Protein AF-A0A141RFX9-F1 (afdb_monomer_lite)

pLDDT: mean 92.12, std 6.43, range [65.44, 98.56]

Foldseek 3Di:
DPDDPVVVVVVVVVVVVVVVVVVVVVVVVVVVVVVCVVPDDDPVVPDPVVVVVVDDDDDDQVLFDWDADPNDIFTDNDPVVVVVLVPDDPVVSNVCCCCPGVVDDPVRVVVD

Secondary structure (DSSP, 8-state):
-PPPHHHHHHHHHHHHHHHHHHHHHHHHHHHHHHHHHTT---GGGS-HHHHHHH---PPPGGGSEEEEETTEEEEE--HHHHHHHHHS-HHHHHHHHHHHHS---HHHHHT-

Radius of gyration: 35.77 Å; chains: 1; bounding box: 88×28×82 Å

Sequence (112 aa):
MKPSSFQTTIENQFDYICKRAMEDERKNYMLYLSRIAKREVSFSDVGDYLVSQFATTDNYSTDFQIFTLNGLSVGVENDLLSEALRELPDKKREILLLFYFMDMSDSEIADL

Structure (mmCIF, N/CA/C/O backbone):
data_AF-A0A141RFX9-F1
#
_entry.id   AF-A0A141RFX9-F1
#
loop_
_atom_site.group_PDB
_atom_site.id
_atom_site.type_symbol
_atom_site.label_atom_id
_atom_site.label_alt_id
_atom_site.label_comp_id
_atom_site.label_asym_id
_atom_site.label_entity_id
_atom_site.label_seq_id
_atom_site.pdbx_PDB_ins_code
_atom_site.Cartn_x
_atom_site.Cartn_y
_atom_site.Cartn_z
_atom_site.occupancy
_atom_site.B_iso_or_equiv
_atom_site.auth_seq_id
_atom_site.auth_comp_id
_atom_site.auth_asym_id
_atom_site.auth_atom_id
_atom_site.pdbx_PDB_model_num
ATOM 1 N N . MET A 1 1 ? 52.309 -11.530 -42.407 1.00 65.44 1 MET A N 1
ATOM 2 C CA . MET A 1 1 ? 52.030 -10.650 -43.566 1.00 65.44 1 MET A CA 1
ATOM 3 C C . MET A 1 1 ? 51.448 -9.354 -43.031 1.00 65.44 1 MET A C 1
ATOM 5 O O . MET A 1 1 ? 50.604 -9.438 -42.150 1.00 65.44 1 MET A O 1
ATOM 9 N N . LYS A 1 2 ? 51.907 -8.183 -43.489 1.00 67.19 2 LYS A N 1
ATOM 10 C CA . LYS A 1 2 ? 51.202 -6.932 -43.169 1.00 67.19 2 LYS A CA 1
ATOM 11 C C . LYS A 1 2 ? 49.879 -6.923 -43.949 1.00 67.19 2 LYS A C 1
ATOM 13 O O . LYS A 1 2 ? 49.922 -7.284 -45.128 1.00 67.19 2 LYS A O 1
ATOM 18 N N . PRO A 1 3 ? 48.744 -6.568 -43.326 1.00 69.50 3 PRO A N 1
ATOM 19 C CA . PRO A 1 3 ? 47.489 -6.419 -44.052 1.00 69.50 3 PRO A CA 1
ATOM 20 C C . PRO A 1 3 ? 47.662 -5.376 -45.161 1.00 69.50 3 PRO A C 1
ATOM 22 O O . PRO A 1 3 ? 48.443 -4.429 -45.023 1.00 69.50 3 PRO A O 1
ATOM 25 N N . SER A 1 4 ? 46.977 -5.577 -46.289 1.00 82.31 4 SER A N 1
ATOM 26 C CA . SER A 1 4 ? 46.948 -4.557 -47.339 1.00 82.31 4 SER A CA 1
ATOM 27 C C . SER A 1 4 ? 46.235 -3.309 -46.810 1.00 82.31 4 SER A C 1
ATOM 29 O O . SER A 1 4 ? 45.409 -3.402 -45.899 1.00 82.31 4 SER A O 1
ATOM 31 N N . SER A 1 5 ? 46.517 -2.138 -47.388 1.00 85.88 5 SER A N 1
ATOM 32 C CA . SER A 1 5 ? 45.861 -0.885 -46.982 1.00 85.88 5 SER A CA 1
ATOM 33 C C . SER A 1 5 ? 44.332 -0.993 -46.994 1.00 85.88 5 SER A C 1
ATOM 35 O O . SER A 1 5 ? 43.677 -0.459 -46.106 1.00 85.88 5 SER A O 1
ATOM 37 N N . PHE A 1 6 ? 43.777 -1.749 -47.946 1.00 90.06 6 PHE A N 1
ATOM 38 C CA . PHE A 1 6 ? 42.346 -2.023 -48.053 1.00 90.06 6 PHE A CA 1
ATOM 39 C C . PHE A 1 6 ? 41.807 -2.824 -46.861 1.00 90.06 6 PHE A C 1
ATOM 41 O O . PHE A 1 6 ? 40.778 -2.466 -46.291 1.00 90.06 6 PHE A O 1
ATOM 48 N N . GLN A 1 7 ? 42.520 -3.874 -46.448 1.00 91.94 7 GLN A N 1
ATOM 49 C CA . GLN A 1 7 ? 42.116 -4.694 -45.308 1.00 91.94 7 GLN A CA 1
ATOM 50 C C . GLN A 1 7 ? 42.137 -3.885 -44.004 1.00 91.94 7 GLN A C 1
ATOM 52 O O . GLN A 1 7 ? 41.169 -3.924 -43.249 1.00 91.94 7 GLN A O 1
ATOM 57 N N . THR A 1 8 ? 43.173 -3.068 -43.790 1.00 92.50 8 THR A N 1
ATOM 58 C CA . THR A 1 8 ? 43.235 -2.163 -42.631 1.00 92.50 8 THR A CA 1
ATOM 59 C C . THR A 1 8 ? 42.082 -1.154 -42.625 1.00 92.50 8 THR A C 1
ATOM 61 O O . THR A 1 8 ? 41.544 -0.836 -41.568 1.00 92.50 8 THR A O 1
ATOM 64 N N . THR A 1 9 ? 41.656 -0.649 -43.790 1.00 94.75 9 THR A N 1
ATOM 65 C CA . THR A 1 9 ? 40.491 0.247 -43.868 1.00 94.75 9 THR A CA 1
ATOM 66 C C . THR A 1 9 ? 39.200 -0.444 -43.429 1.00 94.75 9 THR A C 1
ATOM 68 O O . THR A 1 9 ? 38.441 0.155 -42.669 1.00 94.75 9 THR A O 1
ATOM 71 N N . ILE A 1 10 ? 38.959 -1.689 -43.857 1.00 94.88 10 ILE A N 1
ATOM 72 C CA . ILE A 1 10 ? 37.769 -2.452 -43.443 1.00 94.88 10 ILE A CA 1
ATOM 73 C C . ILE A 1 10 ? 37.781 -2.709 -41.933 1.00 94.88 10 ILE A C 1
ATOM 75 O O . ILE A 1 10 ? 36.773 -2.476 -41.267 1.00 94.88 10 ILE A O 1
ATOM 79 N N . GLU A 1 11 ? 38.920 -3.131 -41.381 1.00 95.31 11 GLU A N 1
ATOM 80 C CA . GLU A 1 11 ? 39.074 -3.374 -39.941 1.00 95.31 11 GLU A CA 1
ATOM 81 C C . GLU A 1 11 ? 38.771 -2.107 -39.122 1.00 95.31 11 GLU A C 1
ATOM 83 O O . GLU A 1 11 ? 37.998 -2.157 -38.166 1.00 95.31 11 GLU A O 1
ATOM 88 N N . ASN A 1 12 ? 39.283 -0.949 -39.551 1.00 96.00 12 ASN A N 1
ATOM 89 C CA . ASN A 1 12 ? 39.029 0.331 -38.883 1.00 96.00 12 ASN A CA 1
ATOM 90 C C . ASN A 1 12 ? 37.560 0.780 -38.977 1.00 96.00 12 ASN A C 1
ATOM 92 O O . ASN A 1 12 ? 37.031 1.363 -38.031 1.00 96.00 12 ASN A O 1
ATOM 96 N N . GLN A 1 13 ? 36.888 0.534 -40.107 1.00 97.12 13 GLN A N 1
ATOM 97 C CA . GLN A 1 13 ? 35.464 0.854 -40.261 1.00 97.12 13 GLN A CA 1
ATOM 98 C C . GLN A 1 13 ? 34.598 -0.001 -39.335 1.00 97.12 13 GLN A C 1
ATOM 100 O O . GLN A 1 13 ? 33.683 0.519 -38.695 1.00 97.12 13 GLN A O 1
ATOM 105 N N . PHE A 1 14 ? 34.904 -1.295 -39.237 1.00 97.25 14 PHE A N 1
ATOM 106 C CA . PHE A 1 14 ? 34.211 -2.195 -38.326 1.00 97.25 14 PHE A CA 1
ATOM 107 C C . PHE A 1 14 ? 34.427 -1.789 -36.862 1.00 97.25 14 PHE A C 1
ATOM 109 O O . PHE A 1 14 ? 33.456 -1.627 -36.125 1.00 97.25 14 PHE A O 1
ATOM 116 N N . ASP A 1 15 ? 35.676 -1.526 -36.465 1.00 97.88 15 ASP A N 1
ATOM 117 C CA . ASP A 1 15 ? 36.018 -1.043 -35.121 1.00 97.88 15 ASP A CA 1
ATOM 118 C C . ASP A 1 15 ? 35.271 0.254 -34.763 1.00 97.88 15 ASP A C 1
ATOM 120 O O . ASP A 1 15 ? 34.694 0.370 -33.678 1.00 97.88 15 ASP A O 1
ATOM 124 N N . TYR A 1 16 ? 35.195 1.206 -35.698 1.00 97.88 16 TYR A N 1
ATOM 125 C CA . TYR A 1 16 ? 34.420 2.432 -35.516 1.00 97.88 16 TYR A CA 1
ATOM 126 C C . TYR A 1 16 ? 32.930 2.152 -35.267 1.00 97.88 16 TYR A C 1
ATOM 128 O O . TYR A 1 16 ? 32.339 2.743 -34.360 1.00 97.88 16 TYR A O 1
ATOM 136 N N . ILE A 1 17 ? 32.320 1.241 -36.035 1.00 98.25 17 ILE A N 1
ATOM 137 C CA . ILE A 1 17 ? 30.911 0.860 -35.858 1.00 98.25 17 ILE A CA 1
ATOM 138 C C . ILE A 1 17 ? 30.698 0.219 -34.484 1.00 98.25 17 ILE A C 1
ATOM 140 O O . ILE A 1 17 ? 29.760 0.601 -33.786 1.00 98.25 17 ILE A O 1
ATOM 144 N N . CYS A 1 18 ? 31.575 -0.695 -34.064 1.00 98.19 18 CYS A N 1
ATOM 145 C CA . CYS A 1 18 ? 31.488 -1.332 -32.750 1.00 98.19 18 CYS A CA 1
ATOM 146 C C . CYS A 1 18 ? 31.575 -0.307 -31.614 1.00 98.19 18 CYS A C 1
ATOM 148 O O . CYS A 1 18 ? 30.717 -0.290 -30.730 1.00 98.19 18 CYS A O 1
ATOM 150 N N . LYS A 1 19 ? 32.559 0.598 -31.664 1.00 98.19 19 LYS A N 1
ATOM 151 C CA . LYS A 1 19 ? 32.718 1.665 -30.664 1.00 98.19 19 LYS A CA 1
ATOM 152 C C . LYS A 1 19 ? 31.503 2.584 -30.616 1.00 98.19 19 LYS A C 1
ATOM 154 O O . LYS A 1 19 ? 31.037 2.934 -29.533 1.00 98.19 19 LYS A O 1
ATOM 159 N N . ARG A 1 20 ? 30.962 2.948 -31.781 1.00 98.31 20 ARG A N 1
ATOM 160 C CA . ARG A 1 20 ? 29.759 3.777 -31.870 1.00 98.31 20 ARG A CA 1
ATOM 161 C C . ARG A 1 20 ? 28.538 3.070 -31.288 1.00 98.31 20 ARG A C 1
ATOM 163 O O . ARG A 1 20 ? 27.806 3.694 -30.530 1.00 98.31 20 ARG A O 1
ATOM 170 N N . ALA A 1 21 ? 28.343 1.790 -31.597 1.00 98.50 21 ALA A N 1
ATOM 171 C CA . ALA A 1 21 ? 27.237 1.006 -31.057 1.00 98.50 21 ALA A CA 1
ATOM 172 C C . ALA A 1 21 ? 27.291 0.933 -29.522 1.00 98.50 21 ALA A C 1
ATOM 174 O O . ALA A 1 21 ? 26.278 1.163 -28.868 1.00 98.50 21 ALA A O 1
ATOM 175 N N . MET A 1 22 ? 28.475 0.700 -28.943 1.00 98.25 22 MET A N 1
ATOM 176 C CA . MET A 1 22 ? 28.655 0.705 -27.485 1.00 98.25 22 MET A CA 1
ATOM 177 C C . MET A 1 22 ? 28.326 2.067 -26.862 1.00 98.25 22 MET A C 1
ATOM 179 O O . MET A 1 22 ? 27.672 2.136 -25.823 1.00 98.25 22 MET A O 1
ATOM 183 N N . GLU A 1 23 ? 28.764 3.156 -27.492 1.00 98.50 23 GLU A N 1
ATOM 184 C CA . GLU A 1 23 ? 28.518 4.508 -26.990 1.00 98.50 23 GLU A CA 1
ATOM 185 C C . GLU A 1 23 ? 27.041 4.912 -27.101 1.00 98.50 23 GLU A C 1
ATOM 187 O O . GLU A 1 23 ? 26.500 5.550 -26.196 1.00 98.50 23 GLU A O 1
ATOM 192 N N . ASP A 1 24 ? 26.364 4.525 -28.180 1.00 98.56 24 ASP A N 1
ATOM 193 C CA . ASP A 1 24 ? 24.935 4.782 -28.345 1.00 98.56 24 ASP A CA 1
ATOM 194 C C . ASP A 1 24 ? 24.098 3.942 -27.363 1.00 98.56 24 ASP A C 1
ATOM 196 O O . ASP A 1 24 ? 23.157 4.469 -26.765 1.00 98.56 24 ASP A O 1
ATOM 200 N N . GLU A 1 25 ? 24.495 2.698 -27.082 1.00 98.50 25 GLU A N 1
ATOM 201 C CA . GLU A 1 25 ? 23.844 1.875 -26.056 1.00 98.50 25 GLU A CA 1
ATOM 202 C C . GLU A 1 25 ? 24.022 2.461 -24.651 1.00 98.50 25 GLU A C 1
ATOM 204 O O . GLU A 1 25 ? 23.062 2.574 -23.885 1.00 98.50 25 GLU A O 1
ATOM 209 N N . ARG A 1 26 ? 25.224 2.956 -24.333 1.00 98.44 26 ARG A N 1
ATOM 210 C CA . ARG A 1 26 ? 25.479 3.674 -23.078 1.00 98.44 26 ARG A CA 1
ATOM 211 C C . ARG A 1 26 ? 24.547 4.881 -22.924 1.00 98.44 26 ARG A C 1
ATOM 213 O O . ARG A 1 26 ? 24.002 5.097 -21.841 1.00 98.44 26 ARG A O 1
ATOM 220 N N . LYS A 1 27 ? 24.334 5.669 -23.985 1.00 98.44 27 LYS A N 1
ATOM 221 C CA . LYS A 1 27 ? 23.398 6.812 -23.955 1.00 98.44 27 LYS A CA 1
ATOM 222 C C . LYS A 1 27 ? 21.956 6.354 -23.746 1.00 98.44 27 LYS A C 1
ATOM 224 O O . LYS A 1 27 ? 21.254 6.955 -22.933 1.00 98.44 27 LYS A O 1
ATOM 229 N N . ASN A 1 28 ? 21.526 5.303 -24.444 1.00 98.56 28 ASN A N 1
ATOM 230 C CA . ASN A 1 28 ? 20.183 4.741 -24.294 1.00 98.56 28 ASN A CA 1
ATOM 231 C C . ASN A 1 28 ? 19.929 4.282 -22.857 1.00 98.56 28 ASN A C 1
ATOM 233 O O . ASN A 1 28 ? 18.893 4.620 -22.282 1.00 98.56 28 ASN A O 1
ATOM 237 N N . TYR A 1 29 ? 20.900 3.600 -22.247 1.00 98.25 29 TYR A N 1
ATOM 238 C CA . TYR A 1 29 ? 20.819 3.176 -20.855 1.00 98.25 29 TYR A CA 1
ATOM 239 C C . TYR A 1 29 ? 20.680 4.365 -19.893 1.00 98.25 29 TYR A C 1
ATOM 241 O O . TYR A 1 29 ? 19.793 4.381 -19.041 1.00 98.25 29 TYR A O 1
ATOM 249 N N . MET A 1 30 ? 21.476 5.422 -20.077 1.00 98.31 30 MET A N 1
ATOM 250 C CA . MET A 1 30 ? 21.357 6.630 -19.250 1.00 98.31 30 MET A CA 1
ATOM 251 C C . MET A 1 30 ? 20.001 7.332 -19.422 1.00 98.31 30 MET A C 1
ATOM 253 O O . MET A 1 30 ? 19.429 7.825 -18.447 1.00 98.31 30 MET A O 1
ATOM 257 N N . LEU A 1 31 ? 19.450 7.358 -20.640 1.00 98.06 31 LEU A N 1
ATOM 258 C CA . LEU A 1 31 ? 18.103 7.881 -20.890 1.00 98.06 31 LEU A CA 1
ATOM 259 C C . LEU A 1 31 ? 17.028 7.035 -20.202 1.00 98.06 31 LEU A C 1
ATOM 261 O O . LEU A 1 31 ? 16.070 7.595 -19.666 1.00 98.06 31 LEU A O 1
ATOM 265 N N . TYR A 1 32 ? 17.177 5.711 -20.202 1.00 97.44 32 TYR A N 1
ATOM 266 C CA . TYR A 1 32 ? 16.288 4.799 -19.488 1.00 97.44 32 TYR A CA 1
ATOM 267 C C . TYR A 1 32 ? 16.305 5.068 -17.978 1.00 97.44 32 TYR A C 1
ATOM 269 O O . TYR A 1 32 ? 15.246 5.327 -17.404 1.00 97.44 32 TYR A O 1
ATOM 277 N N . LEU A 1 33 ? 17.489 5.140 -17.364 1.00 96.56 33 LEU A N 1
ATOM 278 C CA . LEU A 1 33 ? 17.625 5.470 -15.942 1.00 96.56 33 LEU A CA 1
ATOM 279 C C . LEU A 1 33 ? 17.015 6.838 -15.604 1.00 96.56 33 LEU A C 1
ATOM 281 O O . LEU A 1 33 ? 16.309 6.973 -14.609 1.00 96.56 33 LEU A O 1
ATOM 285 N N . SER A 1 34 ? 17.209 7.847 -16.460 1.00 96.50 34 SER A N 1
ATOM 286 C CA . SER A 1 34 ? 16.601 9.170 -16.265 1.00 96.50 34 SER A CA 1
ATOM 287 C C . SER A 1 34 ? 15.069 9.136 -16.317 1.00 96.50 34 SER A C 1
ATOM 289 O O . SER A 1 34 ? 14.414 9.896 -15.606 1.00 96.50 34 SER A O 1
ATOM 291 N N . ARG A 1 35 ? 14.471 8.270 -17.145 1.00 96.75 35 ARG A N 1
ATOM 292 C CA . ARG A 1 35 ? 13.008 8.101 -17.198 1.00 96.75 35 ARG A CA 1
ATOM 293 C C . ARG A 1 35 ? 12.471 7.455 -15.923 1.00 96.75 35 ARG A C 1
ATOM 295 O O . ARG A 1 35 ? 11.428 7.901 -15.453 1.00 96.75 35 ARG A O 1
ATOM 302 N N . ILE A 1 36 ? 13.182 6.466 -15.377 1.00 96.56 36 ILE A N 1
ATOM 303 C CA . ILE A 1 36 ? 12.842 5.825 -14.097 1.00 96.56 36 ILE A CA 1
ATOM 304 C C . ILE A 1 36 ? 12.930 6.843 -12.963 1.00 96.56 36 ILE A C 1
ATOM 306 O O . ILE A 1 36 ? 11.942 7.071 -12.277 1.00 96.56 36 ILE A O 1
ATOM 310 N N . ALA A 1 37 ? 14.052 7.556 -12.843 1.00 93.75 37 ALA A N 1
ATOM 311 C CA . ALA A 1 37 ? 14.277 8.526 -11.769 1.00 93.75 37 ALA A CA 1
ATOM 312 C C . ALA A 1 37 ? 13.292 9.716 -11.770 1.00 93.75 37 ALA A C 1
ATOM 314 O O . ALA A 1 37 ? 13.167 10.423 -10.777 1.00 93.75 37 ALA A O 1
ATOM 315 N N . LYS A 1 38 ? 12.584 9.968 -12.881 1.00 95.38 38 LYS A N 1
ATOM 316 C CA . LYS A 1 38 ? 11.503 10.971 -12.945 1.00 95.38 38 LYS A CA 1
ATOM 317 C C . LYS A 1 38 ? 10.179 10.490 -12.347 1.00 95.38 38 LYS A C 1
ATOM 319 O O . LYS A 1 38 ? 9.281 11.307 -12.171 1.00 95.38 38 LYS A O 1
ATOM 324 N N . ARG A 1 39 ? 10.019 9.183 -12.142 1.00 93.50 39 ARG A N 1
ATOM 325 C CA . ARG A 1 39 ? 8.768 8.541 -11.707 1.00 93.50 39 ARG A CA 1
ATOM 326 C C . ARG A 1 39 ? 8.917 7.790 -10.391 1.00 93.50 39 ARG A C 1
ATOM 328 O O . ARG A 1 39 ? 7.930 7.637 -9.685 1.00 93.50 39 ARG A O 1
ATOM 335 N N . GLU A 1 40 ? 10.122 7.326 -10.089 1.00 92.88 40 GLU A N 1
ATOM 336 C CA . GLU A 1 40 ? 10.422 6.454 -8.961 1.00 92.88 40 GLU A CA 1
ATOM 337 C C . GLU A 1 40 ? 11.490 7.084 -8.065 1.00 92.88 40 GLU A C 1
ATOM 339 O O . GLU A 1 40 ? 12.397 7.775 -8.534 1.00 92.88 40 GLU A O 1
ATOM 344 N N . VAL A 1 41 ? 11.375 6.815 -6.767 1.00 90.12 41 VAL A N 1
ATOM 345 C CA . VAL A 1 41 ? 12.330 7.199 -5.725 1.00 90.12 41 VAL A CA 1
ATOM 346 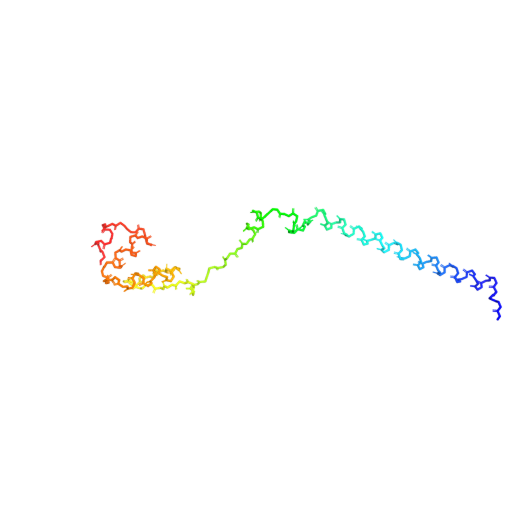C C . VAL A 1 41 ? 12.642 5.958 -4.893 1.00 90.12 41 VAL A C 1
ATOM 348 O O . VAL A 1 41 ? 11.763 5.121 -4.679 1.00 90.12 41 VAL A O 1
ATOM 351 N N . SER A 1 42 ? 13.892 5.812 -4.448 1.00 87.88 42 SER A N 1
ATOM 352 C CA . SER A 1 42 ? 14.262 4.709 -3.559 1.00 87.88 42 S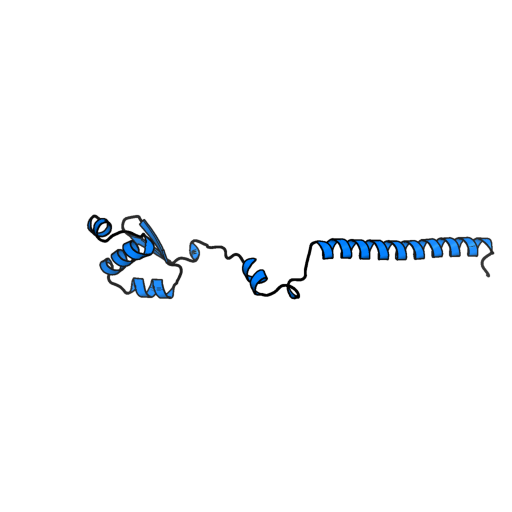ER A CA 1
ATOM 353 C C . SER A 1 42 ? 13.523 4.845 -2.234 1.00 87.88 42 SER A C 1
ATOM 355 O O . SER A 1 42 ? 13.448 5.939 -1.682 1.00 87.88 42 SER A O 1
ATOM 357 N N . PHE A 1 43 ? 13.042 3.739 -1.669 1.00 87.38 43 PHE A N 1
ATOM 358 C CA . PHE A 1 43 ? 12.423 3.765 -0.341 1.00 87.38 43 PHE A CA 1
ATOM 359 C C . PHE A 1 43 ? 13.393 4.218 0.755 1.00 87.38 43 PHE A C 1
ATOM 361 O O . PHE A 1 43 ? 12.944 4.804 1.730 1.00 87.38 43 PHE A O 1
ATOM 368 N N . SER A 1 44 ? 14.708 4.040 0.568 1.00 88.31 44 SER A N 1
ATOM 369 C CA . SER A 1 44 ? 15.729 4.598 1.473 1.00 88.31 44 SER A CA 1
ATOM 370 C C . SER A 1 44 ? 15.733 6.124 1.524 1.00 88.31 44 SER A C 1
ATOM 372 O O . SER A 1 44 ? 16.203 6.705 2.498 1.00 88.31 44 SER A O 1
ATOM 374 N N . ASP A 1 45 ? 15.244 6.762 0.462 1.00 88.38 45 ASP A N 1
ATOM 375 C CA . ASP A 1 45 ? 15.243 8.214 0.297 1.00 88.38 45 ASP A CA 1
ATOM 376 C C . ASP A 1 45 ? 13.870 8.811 0.662 1.00 88.38 45 ASP A C 1
ATOM 378 O O . ASP A 1 45 ? 13.674 10.027 0.602 1.00 88.38 45 ASP A O 1
ATOM 382 N N . VAL A 1 46 ? 12.908 7.961 1.047 1.00 89.56 46 VAL A N 1
ATOM 383 C CA . VAL A 1 46 ? 11.565 8.332 1.500 1.00 89.56 46 VAL A CA 1
ATOM 384 C C . VAL A 1 46 ? 11.521 8.233 3.024 1.00 89.56 46 VAL A C 1
ATOM 386 O O . VAL A 1 46 ? 12.029 7.286 3.610 1.00 89.56 46 VAL A O 1
ATOM 389 N N . GLY A 1 47 ? 10.903 9.210 3.689 1.00 90.00 47 GLY A N 1
ATOM 390 C CA . GLY A 1 47 ? 10.758 9.166 5.145 1.00 90.00 47 GLY A CA 1
ATOM 391 C C . GLY A 1 47 ? 9.851 8.019 5.599 1.00 90.00 47 GLY A C 1
ATOM 392 O O . GLY A 1 47 ? 8.801 7.790 4.996 1.00 90.00 47 GLY A O 1
ATOM 393 N N . ASP A 1 48 ? 10.209 7.370 6.710 1.00 87.31 48 ASP A N 1
ATOM 394 C CA . ASP A 1 48 ? 9.489 6.212 7.266 1.00 87.31 48 ASP A CA 1
ATOM 395 C C . ASP A 1 48 ? 7.980 6.449 7.432 1.00 87.31 48 ASP A C 1
ATOM 397 O O . ASP A 1 48 ? 7.187 5.525 7.274 1.00 87.31 48 ASP A O 1
ATOM 401 N N . TYR A 1 49 ? 7.563 7.695 7.696 1.00 87.19 49 TYR A N 1
ATOM 402 C CA . TYR A 1 49 ? 6.147 8.054 7.833 1.00 87.19 49 TYR A CA 1
ATOM 403 C C . TYR A 1 49 ? 5.334 7.834 6.547 1.00 87.19 49 TYR A C 1
ATOM 405 O O . TYR A 1 49 ? 4.153 7.518 6.631 1.00 87.19 49 TYR A O 1
ATOM 413 N N . LEU A 1 50 ? 5.930 8.038 5.368 1.00 86.38 50 LEU A N 1
ATOM 414 C CA . LEU A 1 50 ? 5.267 7.780 4.085 1.00 86.38 50 LEU A CA 1
ATOM 415 C C . LEU A 1 50 ? 5.314 6.294 3.761 1.00 86.38 50 LEU A C 1
ATOM 417 O O . LEU A 1 50 ? 4.329 5.738 3.290 1.00 86.38 50 LEU A O 1
ATOM 421 N N . VAL A 1 51 ? 6.445 5.645 4.046 1.00 86.38 51 VAL A N 1
ATOM 422 C CA . VAL A 1 51 ? 6.618 4.211 3.797 1.00 86.38 51 VAL A CA 1
ATOM 423 C C . VAL A 1 51 ? 5.616 3.392 4.610 1.00 86.38 51 VAL A C 1
ATOM 425 O O . VAL A 1 51 ? 5.007 2.466 4.078 1.00 86.38 51 VAL A O 1
ATOM 428 N N . SER A 1 52 ? 5.377 3.763 5.871 1.00 85.31 52 SER A N 1
ATOM 429 C CA . SER A 1 52 ? 4.400 3.083 6.726 1.00 85.31 52 SER A CA 1
ATOM 430 C C . SER A 1 52 ? 2.956 3.232 6.240 1.00 85.31 52 SER A C 1
ATOM 432 O O . SER A 1 52 ? 2.143 2.358 6.520 1.00 85.31 52 SER A O 1
ATOM 434 N N . GLN A 1 53 ? 2.638 4.274 5.462 1.00 86.56 53 GLN A N 1
ATOM 435 C CA . GLN A 1 53 ? 1.317 4.436 4.841 1.00 86.56 53 GLN A CA 1
ATOM 436 C C . GLN A 1 53 ? 1.097 3.504 3.646 1.00 86.56 53 GLN A C 1
ATOM 438 O O . GLN A 1 53 ? -0.046 3.281 3.256 1.00 86.56 53 GLN A O 1
ATOM 443 N N . PHE A 1 54 ? 2.163 2.970 3.043 1.00 85.75 54 PHE A N 1
ATOM 444 C CA . PHE A 1 54 ? 2.041 2.006 1.945 1.00 85.75 54 PHE A CA 1
ATOM 445 C C . PHE A 1 54 ? 1.729 0.596 2.445 1.00 85.75 54 PHE A C 1
ATOM 447 O O . PHE A 1 54 ? 1.249 -0.236 1.674 1.00 85.75 54 PHE A O 1
ATOM 454 N N . ALA A 1 55 ? 2.012 0.315 3.719 1.00 82.12 55 ALA A N 1
ATOM 455 C CA . ALA A 1 55 ? 1.679 -0.961 4.318 1.00 82.12 55 ALA A CA 1
ATOM 456 C C . ALA A 1 55 ? 0.155 -1.110 4.400 1.00 82.12 55 ALA A C 1
ATOM 458 O O . ALA A 1 55 ? -0.553 -0.240 4.900 1.00 82.12 55 ALA A O 1
ATOM 459 N N . THR A 1 56 ? -0.344 -2.239 3.913 1.00 82.56 56 THR A N 1
ATOM 460 C CA . THR A 1 56 ? -1.721 -2.683 4.131 1.00 82.56 56 THR A CA 1
ATOM 461 C C . THR A 1 56 ? -1.644 -4.001 4.883 1.00 82.56 56 THR A C 1
ATOM 463 O O . THR A 1 56 ? -0.777 -4.823 4.586 1.00 82.56 56 THR A O 1
ATOM 466 N N . THR A 1 57 ? -2.512 -4.181 5.873 1.00 80.75 57 THR A N 1
ATOM 467 C CA . THR A 1 57 ? -2.669 -5.466 6.560 1.00 80.75 57 THR A CA 1
ATOM 468 C C . THR A 1 57 ? -3.968 -6.078 6.066 1.00 80.75 57 THR A C 1
ATOM 470 O O . THR A 1 57 ? -4.999 -5.405 6.063 1.00 80.75 57 THR A O 1
ATOM 473 N N . ASP A 1 58 ? -3.901 -7.317 5.592 1.00 83.25 58 ASP A N 1
ATOM 474 C CA . ASP A 1 58 ? -5.101 -8.086 5.288 1.00 83.25 58 ASP A CA 1
ATOM 475 C C . ASP A 1 58 ? -5.727 -8.551 6.604 1.00 83.25 58 ASP A C 1
ATOM 477 O O . ASP A 1 58 ? -5.016 -9.041 7.478 1.00 83.25 58 ASP A O 1
ATOM 481 N N . ASN A 1 59 ? -7.049 -8.442 6.718 1.00 81.94 59 ASN A N 1
ATOM 482 C CA . ASN A 1 59 ? -7.789 -8.982 7.854 1.00 81.94 59 ASN A CA 1
ATOM 483 C C . ASN A 1 59 ? -8.456 -10.290 7.428 1.00 81.94 59 ASN A C 1
ATOM 485 O O . ASN A 1 59 ? -9.324 -10.284 6.548 1.00 81.94 59 ASN A O 1
ATOM 489 N N . TYR A 1 60 ? -8.089 -11.401 8.060 1.00 84.38 60 TYR A N 1
ATOM 490 C CA . TYR A 1 60 ? -8.712 -12.698 7.825 1.00 84.38 60 TYR A CA 1
ATOM 491 C C . TYR A 1 60 ? -9.665 -13.044 8.964 1.00 84.38 60 TYR A C 1
ATOM 493 O O . TYR A 1 60 ? -9.425 -12.737 10.125 1.00 84.38 60 TYR A O 1
ATOM 501 N N . SER A 1 61 ? -10.745 -13.768 8.664 1.00 80.75 61 SER A N 1
ATOM 502 C CA . SER A 1 61 ? -11.669 -14.245 9.706 1.00 80.75 61 SER A CA 1
ATOM 503 C C . SER A 1 61 ? -10.996 -15.164 10.732 1.00 80.75 61 SER A C 1
ATOM 505 O O . SER A 1 61 ? -11.495 -15.309 11.841 1.00 80.75 61 SER A O 1
ATOM 507 N N . THR A 1 62 ? -9.884 -15.805 10.356 1.00 85.50 62 THR A N 1
ATOM 508 C CA . THR A 1 62 ? -9.071 -16.656 11.237 1.00 85.50 62 THR A CA 1
ATOM 509 C C . THR A 1 62 ? -8.326 -15.858 12.305 1.00 85.50 62 THR A C 1
ATOM 511 O O . THR A 1 62 ? -7.967 -16.432 13.328 1.00 85.50 62 THR A O 1
ATOM 514 N N . ASP A 1 63 ? -8.164 -14.5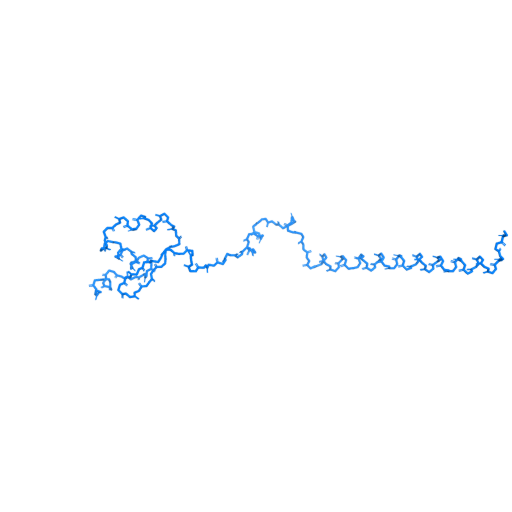50 12.109 1.00 88.69 63 ASP A N 1
ATOM 515 C CA . ASP A 1 63 ? -7.494 -13.660 13.060 1.00 88.69 63 ASP A CA 1
ATOM 516 C C . ASP A 1 63 ? -8.415 -13.282 14.235 1.00 88.69 63 ASP A C 1
ATOM 518 O O . ASP A 1 63 ? -8.005 -12.581 15.153 1.00 88.69 63 ASP A O 1
ATOM 522 N N . PHE A 1 64 ? -9.669 -13.753 14.226 1.00 92.75 64 PHE A N 1
ATOM 523 C CA . PHE A 1 64 ? -10.666 -13.457 15.248 1.00 92.75 64 PHE A CA 1
ATOM 524 C C . PHE A 1 64 ? -11.081 -14.712 16.015 1.00 92.75 64 PHE A C 1
ATOM 526 O O . PHE A 1 64 ? -11.438 -15.745 15.444 1.00 92.75 64 PHE A O 1
ATOM 533 N N . GLN A 1 65 ? -11.169 -14.581 17.336 1.00 93.69 65 GLN A N 1
ATOM 534 C CA . GLN A 1 65 ? -11.892 -15.522 18.183 1.00 93.69 65 GLN A CA 1
ATOM 535 C C . GLN A 1 65 ? -13.389 -15.215 18.090 1.00 93.69 65 GLN A C 1
ATOM 537 O O . GLN A 1 65 ? -13.841 -14.128 18.454 1.00 93.69 65 GLN A O 1
ATOM 542 N N . ILE A 1 66 ? -14.173 -16.177 17.602 1.00 94.19 66 ILE A N 1
ATOM 543 C CA . ILE A 1 66 ? -15.608 -15.985 17.368 1.00 94.19 66 ILE A CA 1
ATOM 544 C C . ILE A 1 66 ? -16.413 -16.413 18.598 1.00 94.19 66 ILE A C 1
ATOM 546 O O . ILE A 1 66 ? -16.322 -17.554 19.056 1.00 94.19 66 ILE A O 1
ATOM 550 N N . PHE A 1 67 ? -17.262 -15.513 19.086 1.00 94.06 67 PHE A N 1
ATOM 551 C CA . PHE A 1 67 ? -18.292 -15.787 20.083 1.00 94.06 67 PHE A CA 1
ATOM 552 C C . PHE A 1 67 ? -19.656 -15.856 19.401 1.00 94.06 67 PHE A C 1
ATOM 554 O O . PHE A 1 67 ? -20.015 -14.961 18.641 1.00 94.06 67 PHE A O 1
ATOM 561 N N . THR A 1 68 ? -20.420 -16.918 19.669 1.00 91.88 68 THR A N 1
ATOM 562 C CA . THR A 1 68 ? -21.777 -17.081 19.125 1.00 91.88 68 THR A CA 1
ATOM 563 C C . THR A 1 68 ? -22.805 -16.879 20.230 1.00 91.88 68 THR A C 1
ATOM 565 O O . THR A 1 68 ? -22.731 -17.547 21.259 1.00 91.88 68 THR A O 1
ATOM 568 N N . LEU A 1 69 ? -23.745 -15.960 20.015 1.00 88.56 69 LEU A N 1
ATOM 569 C CA . LEU A 1 69 ? -24.717 -15.483 21.003 1.00 88.56 69 LEU A CA 1
ATOM 570 C C . LEU A 1 69 ? -26.064 -15.370 20.281 1.00 88.56 69 LEU A C 1
ATOM 572 O O . LEU A 1 69 ? -26.166 -14.592 19.341 1.00 88.56 69 LEU A O 1
ATOM 576 N N . ASN A 1 70 ? -27.089 -16.140 20.649 1.00 80.94 70 ASN A N 1
ATOM 577 C CA . ASN A 1 70 ? -28.432 -16.037 20.044 1.00 80.94 70 ASN A CA 1
ATOM 578 C C . ASN A 1 70 ? -28.460 -16.023 18.492 1.00 80.94 70 ASN A C 1
ATOM 580 O O . ASN A 1 70 ? -29.285 -15.353 17.878 1.00 80.94 70 ASN A O 1
ATOM 584 N N . GLY A 1 71 ? -27.549 -16.758 17.840 1.00 82.50 71 GLY A N 1
ATOM 585 C CA . GLY A 1 71 ? -27.425 -16.797 16.373 1.00 82.50 71 GLY A CA 1
ATOM 586 C C . GLY A 1 71 ? -26.618 -15.649 15.747 1.00 82.50 71 GLY A C 1
ATOM 587 O O . GLY A 1 71 ? -26.411 -15.654 14.536 1.00 82.50 71 GLY A O 1
ATOM 588 N N . LEU A 1 72 ? -26.127 -14.707 16.552 1.00 86.12 72 LEU A N 1
ATOM 589 C CA . LEU A 1 72 ? -25.181 -13.658 16.171 1.00 86.12 72 LEU A CA 1
ATOM 590 C C . LEU A 1 72 ? -23.743 -14.132 16.403 1.00 86.12 72 LEU A C 1
ATOM 592 O O . LEU A 1 72 ? -23.477 -14.917 17.317 1.00 86.12 72 LEU A O 1
ATOM 596 N N . SER A 1 73 ? -22.809 -13.638 15.592 1.00 91.88 73 SER A N 1
ATOM 597 C CA . SER A 1 73 ? -21.379 -13.925 15.723 1.00 91.88 73 SER A CA 1
ATOM 598 C C . SER A 1 73 ? -20.598 -12.636 15.937 1.00 91.88 73 SER A C 1
ATOM 600 O O . SER A 1 73 ? -20.661 -11.731 15.109 1.00 91.88 73 SER A O 1
ATOM 602 N N . VAL A 1 74 ? -19.843 -12.578 17.032 1.00 93.56 74 VAL A N 1
ATOM 603 C CA . VAL A 1 74 ? -18.963 -11.458 17.379 1.00 93.56 74 VAL A CA 1
ATOM 604 C C . VAL A 1 74 ? -17.518 -11.936 17.308 1.00 93.56 74 VAL A C 1
ATOM 606 O O . VAL A 1 74 ? -17.150 -12.894 17.988 1.00 93.56 74 VAL A O 1
ATOM 609 N N . GLY A 1 75 ? -16.711 -11.294 16.465 1.00 93.62 75 GLY A N 1
ATOM 610 C CA . GLY A 1 75 ? -15.282 -11.571 16.339 1.00 93.62 75 GLY A CA 1
ATOM 611 C C . GLY A 1 75 ? -14.463 -10.659 17.245 1.00 93.62 75 GLY A C 1
ATOM 612 O O . GLY A 1 75 ? -14.618 -9.441 17.196 1.00 93.62 75 GLY A O 1
ATOM 613 N N . VAL A 1 76 ? -13.571 -11.242 18.044 1.00 94.62 76 VAL A N 1
ATOM 614 C CA . VAL A 1 76 ? -12.606 -10.506 18.868 1.00 94.62 76 VAL A CA 1
ATOM 615 C C . VAL A 1 76 ? -11.199 -10.838 18.378 1.00 94.62 76 VAL A C 1
ATOM 617 O O . VAL A 1 76 ? -10.784 -11.990 18.436 1.00 94.62 76 VAL A O 1
ATOM 620 N N . GLU A 1 77 ? -10.482 -9.837 17.868 1.00 93.12 77 GLU A N 1
ATOM 621 C CA . GLU A 1 77 ? -9.145 -10.010 17.267 1.00 93.12 77 GLU A CA 1
ATOM 622 C C . GLU A 1 77 ? -8.068 -10.308 18.320 1.00 93.12 77 GLU A C 1
ATOM 624 O O . GLU A 1 77 ? -7.161 -11.106 18.122 1.00 93.12 77 GLU A O 1
ATOM 629 N N . ASN A 1 78 ? -8.158 -9.663 19.484 1.00 94.00 78 ASN A N 1
ATOM 630 C CA . ASN A 1 78 ? -7.145 -9.810 20.519 1.00 94.00 78 ASN A CA 1
ATOM 631 C C . ASN A 1 78 ? -7.363 -11.107 21.318 1.00 94.00 78 ASN A C 1
ATOM 633 O O . ASN A 1 78 ? -8.354 -11.242 22.044 1.00 94.00 78 ASN A O 1
ATOM 637 N N . ASP A 1 79 ? -6.414 -12.039 21.223 1.00 93.50 79 ASP A N 1
ATOM 638 C CA . ASP A 1 79 ? -6.482 -13.331 21.916 1.00 93.50 79 ASP A CA 1
ATOM 639 C C . ASP A 1 79 ? -6.554 -13.190 23.444 1.00 93.50 79 ASP A C 1
ATOM 641 O O . ASP A 1 79 ? -7.397 -13.823 24.076 1.00 93.50 79 ASP A O 1
ATOM 645 N N . LEU A 1 80 ? -5.748 -12.307 24.049 1.00 96.81 80 LEU A N 1
ATOM 646 C CA . LEU A 1 80 ? -5.749 -12.095 25.505 1.00 96.81 80 LEU A C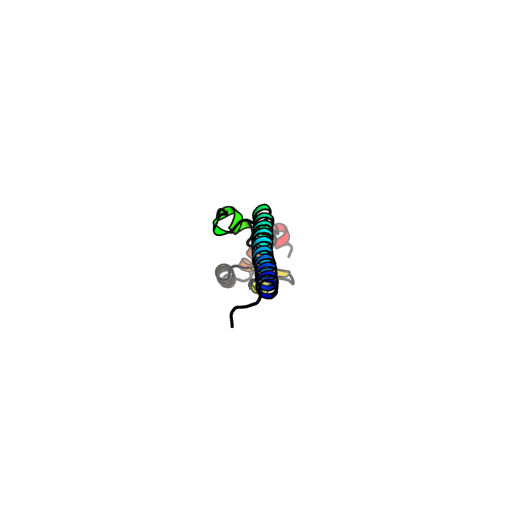A 1
ATOM 647 C C . LEU A 1 80 ? -7.092 -11.541 25.998 1.00 96.81 80 LEU A C 1
ATOM 649 O O . LEU A 1 80 ? -7.605 -11.961 27.035 1.00 96.81 80 LEU A O 1
ATOM 653 N N . LEU A 1 81 ? -7.685 -10.610 25.246 1.00 96.44 81 L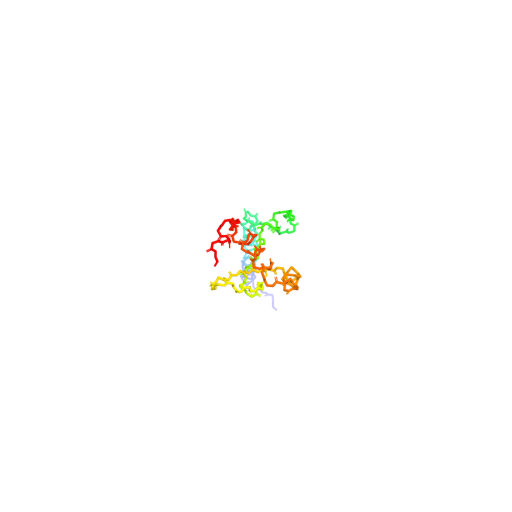EU A N 1
ATOM 654 C CA . LEU A 1 81 ? -9.023 -10.096 25.538 1.00 96.44 81 LEU A CA 1
ATOM 655 C C . LEU A 1 81 ? -10.071 -11.206 25.416 1.00 96.44 81 LEU A C 1
ATOM 657 O O . LEU A 1 81 ? -10.963 -11.313 26.254 1.00 96.44 81 LEU A O 1
ATOM 661 N N . SER A 1 82 ? -9.948 -12.049 24.394 1.00 96.06 82 SER A N 1
ATOM 662 C CA . SER A 1 82 ? -10.853 -13.175 24.169 1.00 96.06 82 SER A CA 1
ATOM 663 C C . SER A 1 82 ? -10.790 -14.197 25.302 1.00 96.06 82 SER A C 1
ATOM 665 O O . SER A 1 82 ? -11.829 -14.683 25.751 1.00 96.06 82 SER A O 1
ATOM 667 N N . GLU A 1 83 ? -9.594 -14.503 25.804 1.00 96.62 83 GLU A N 1
ATOM 668 C CA . GLU A 1 83 ? -9.401 -15.365 26.971 1.00 96.62 83 GLU A CA 1
ATOM 669 C C . GLU A 1 83 ? -10.031 -14.758 28.227 1.00 96.62 83 GLU A C 1
ATOM 671 O O . GLU A 1 83 ? -10.840 -15.418 28.880 1.00 96.62 83 GLU A O 1
ATOM 676 N N . ALA A 1 84 ? -9.771 -13.478 28.509 1.00 97.31 84 ALA A N 1
ATOM 677 C CA . ALA A 1 84 ? -10.368 -12.786 29.651 1.00 97.31 84 ALA A CA 1
ATOM 678 C C . ALA A 1 84 ? -11.906 -12.762 29.582 1.00 97.31 84 ALA A C 1
ATOM 680 O O . ALA A 1 84 ? -12.587 -12.953 30.590 1.00 97.31 84 ALA A O 1
ATOM 681 N N . LEU A 1 85 ? -12.478 -12.577 28.386 1.00 97.12 85 LEU A N 1
ATOM 682 C CA . LEU A 1 85 ? -13.923 -12.660 28.180 1.00 97.12 85 LEU A CA 1
ATOM 683 C C . LEU A 1 85 ? -14.448 -14.071 28.473 1.00 97.12 85 LEU A C 1
ATOM 685 O O . LEU A 1 85 ? -15.496 -14.201 29.102 1.00 97.12 85 LEU A O 1
ATOM 689 N N . ARG A 1 86 ? -13.733 -15.132 28.067 1.00 95.69 86 ARG A N 1
ATOM 690 C CA . ARG A 1 86 ? -14.128 -16.532 28.322 1.00 95.69 86 ARG A CA 1
ATOM 691 C C . ARG A 1 86 ? -14.180 -16.886 29.809 1.00 95.69 86 ARG A C 1
ATOM 693 O O . ARG A 1 86 ? -15.003 -17.722 30.171 1.00 95.69 86 ARG A O 1
ATOM 700 N N . GLU A 1 87 ? -13.370 -16.248 30.651 1.00 97.06 87 GLU A N 1
ATOM 701 C CA . GLU A 1 87 ? -13.390 -16.452 32.108 1.00 97.06 87 GLU A CA 1
ATOM 702 C C . GLU A 1 87 ? -14.621 -15.842 32.799 1.00 97.06 87 GLU A C 1
ATOM 704 O O . GLU A 1 87 ? -14.954 -16.208 33.930 1.00 97.06 87 GLU A O 1
ATOM 709 N N . LEU A 1 88 ? -15.324 -14.916 32.140 1.00 97.12 88 LEU A N 1
ATOM 710 C CA . LEU A 1 88 ? -16.530 -14.312 32.695 1.00 97.12 88 LEU A CA 1
ATOM 711 C C . LEU A 1 88 ? -17.729 -15.274 32.633 1.00 97.12 88 LEU A C 1
ATOM 713 O O . LEU A 1 88 ? -17.877 -16.023 31.666 1.00 97.12 88 LEU A O 1
ATOM 717 N N . PRO A 1 89 ? -18.658 -15.192 33.610 1.00 96.44 89 PRO A N 1
ATOM 718 C CA . PRO A 1 89 ? -19.945 -15.873 33.518 1.00 96.44 89 PRO A CA 1
ATOM 719 C C . PRO A 1 89 ? -20.693 -15.486 32.239 1.00 96.44 89 PRO A C 1
ATOM 721 O O . PRO A 1 89 ? -20.725 -14.301 31.892 1.00 96.44 89 PRO A O 1
ATOM 724 N N . ASP A 1 90 ? -21.360 -16.458 31.611 1.00 93.00 90 ASP A N 1
ATOM 725 C CA . ASP A 1 90 ? -21.978 -16.322 30.283 1.00 93.00 90 ASP A CA 1
ATOM 726 C C . ASP A 1 90 ? -22.805 -15.039 30.133 1.00 93.00 90 ASP A C 1
ATOM 728 O O . ASP A 1 90 ? -22.529 -14.227 29.256 1.00 93.00 90 ASP A O 1
ATOM 732 N N . LYS A 1 91 ? -23.712 -14.768 31.081 1.00 93.25 91 LYS A N 1
ATOM 733 C CA . LYS A 1 91 ? -24.572 -13.575 31.051 1.00 93.25 91 LYS A CA 1
ATOM 734 C C . LYS A 1 91 ? -23.794 -12.254 31.072 1.00 93.25 91 LYS A C 1
ATOM 736 O O . LYS A 1 91 ? -24.196 -11.290 30.433 1.00 93.25 91 LYS A O 1
ATOM 741 N N . LYS A 1 92 ? -22.686 -12.178 31.819 1.00 95.69 92 LYS A N 1
ATOM 742 C CA . LYS A 1 92 ? -21.851 -10.964 31.856 1.00 95.69 92 LYS A CA 1
ATOM 743 C C . LYS A 1 92 ? -21.076 -10.799 30.553 1.00 95.69 92 LYS A C 1
ATOM 745 O O . LYS A 1 92 ? -20.982 -9.685 30.051 1.00 95.69 92 LYS A O 1
ATOM 750 N N . ARG A 1 93 ? -20.539 -11.900 30.021 1.00 96.12 93 ARG A N 1
ATOM 751 C CA . ARG A 1 93 ? -19.832 -11.913 28.739 1.00 96.12 93 ARG A CA 1
ATOM 752 C C . ARG A 1 93 ? -20.752 -11.476 27.599 1.00 96.12 93 ARG A C 1
ATOM 754 O O . ARG A 1 93 ? -20.364 -10.617 26.821 1.00 96.12 93 ARG A O 1
ATOM 761 N N . GLU A 1 94 ? -21.962 -12.024 27.528 1.00 94.88 94 GLU A N 1
ATOM 762 C CA . GLU A 1 94 ? -22.961 -11.688 26.505 1.00 94.88 94 GLU A CA 1
ATOM 763 C C . GLU A 1 94 ? -23.333 -10.204 26.531 1.00 94.88 94 GLU A C 1
ATOM 765 O O . GLU A 1 94 ? -23.244 -9.548 25.498 1.00 94.88 94 GLU A O 1
ATOM 770 N N . ILE A 1 95 ? -23.652 -9.647 27.708 1.00 94.94 95 ILE A N 1
ATOM 771 C CA . ILE A 1 95 ? -23.968 -8.215 27.849 1.00 94.94 95 ILE A CA 1
ATOM 772 C C . ILE A 1 95 ? -22.806 -7.342 27.350 1.00 94.94 95 ILE A C 1
ATOM 774 O O . ILE A 1 95 ? -23.034 -6.395 26.605 1.00 94.94 95 ILE A O 1
ATOM 778 N N . LEU A 1 96 ? -21.561 -7.666 27.722 1.00 96.06 96 LEU A N 1
ATOM 779 C CA . LEU A 1 96 ? -20.388 -6.904 27.278 1.00 96.06 96 LEU A CA 1
ATOM 780 C C . LEU A 1 96 ? -20.178 -6.988 25.765 1.00 96.06 96 LEU A C 1
ATOM 782 O O . LEU A 1 96 ? -19.868 -5.974 25.144 1.00 96.06 96 LEU A O 1
ATOM 786 N N . LEU A 1 97 ? -20.339 -8.175 25.176 1.00 95.81 97 LEU A N 1
ATOM 787 C CA . LEU A 1 97 ? -20.192 -8.363 23.735 1.00 95.81 97 LEU A CA 1
ATOM 788 C C . LEU A 1 97 ? -21.262 -7.578 22.964 1.00 95.81 97 LEU A C 1
ATOM 790 O O . LEU A 1 97 ? -20.927 -6.865 22.024 1.00 95.81 97 LEU A O 1
ATOM 794 N N . LEU A 1 98 ? -22.526 -7.642 23.385 1.00 94.81 98 LEU A N 1
ATOM 795 C CA . LEU A 1 98 ? -23.611 -6.909 22.726 1.00 94.81 98 LEU A CA 1
ATOM 796 C C . LEU A 1 98 ? -23.443 -5.389 22.864 1.00 94.81 98 LEU A C 1
ATOM 798 O O . LEU A 1 98 ? -23.604 -4.659 21.890 1.00 94.81 98 LEU A O 1
ATOM 802 N N . PHE A 1 99 ? -23.062 -4.912 24.049 1.00 95.62 99 PHE A N 1
ATOM 803 C CA . PHE A 1 99 ? -22.910 -3.481 24.297 1.00 95.62 99 PHE A CA 1
ATOM 804 C C . PHE A 1 99 ? -21.699 -2.882 23.571 1.00 95.62 99 PHE A C 1
ATOM 806 O O . PHE A 1 99 ? -21.828 -1.878 22.882 1.00 95.62 99 PHE A O 1
ATOM 813 N N . TYR A 1 100 ? -20.513 -3.489 23.707 1.00 95.44 100 TYR A N 1
ATOM 814 C CA . TYR A 1 100 ? -19.267 -2.892 23.206 1.00 95.44 100 TYR A CA 1
ATOM 815 C C . TYR A 1 100 ? -18.908 -3.274 21.769 1.00 95.44 100 TYR A C 1
ATOM 817 O O . TYR A 1 100 ? -18.173 -2.529 21.129 1.00 95.44 100 TYR A O 1
ATOM 825 N N . PHE A 1 101 ? -19.356 -4.433 21.277 1.00 93.69 101 PHE A N 1
ATOM 826 C CA . PHE A 1 101 ? -18.993 -4.909 19.935 1.00 93.69 101 PHE A CA 1
ATOM 827 C C . PHE A 1 101 ? -20.149 -4.831 18.939 1.00 93.69 101 PHE A C 1
ATOM 829 O O . PHE A 1 101 ? -19.904 -4.878 17.735 1.00 93.69 101 PHE A O 1
ATOM 836 N N . MET A 1 102 ? -21.392 -4.734 19.417 1.00 92.62 102 MET A N 1
ATOM 837 C CA . MET A 1 102 ? -22.573 -4.582 18.563 1.00 92.62 102 MET A CA 1
ATOM 838 C C . MET A 1 102 ? -23.288 -3.239 18.734 1.00 92.62 102 MET A C 1
ATOM 840 O O . MET A 1 102 ? -24.323 -3.040 18.102 1.00 92.62 102 MET A O 1
ATOM 844 N N . ASP A 1 103 ? -22.749 -2.335 19.559 1.00 94.12 103 ASP A N 1
ATOM 845 C CA . ASP A 1 103 ? -23.313 -1.010 19.848 1.00 94.12 103 ASP A CA 1
ATOM 846 C C . ASP A 1 103 ? -24.794 -1.047 20.286 1.00 94.12 103 ASP A C 1
ATOM 848 O O . ASP A 1 103 ? -25.545 -0.095 20.065 1.00 94.12 103 ASP A O 1
ATOM 852 N N . MET A 1 104 ? -25.234 -2.149 20.911 1.00 94.56 104 MET A N 1
ATOM 853 C CA . MET A 1 104 ? -26.603 -2.282 21.412 1.00 94.56 104 MET A CA 1
ATOM 854 C C . MET A 1 104 ? -26.772 -1.538 22.735 1.00 94.56 104 MET A C 1
ATOM 856 O O . MET A 1 104 ? -25.945 -1.636 23.641 1.00 94.56 104 MET A O 1
ATOM 860 N N . SER A 1 105 ? -27.886 -0.828 22.875 1.00 96.06 105 SER A N 1
ATOM 861 C CA . SER A 1 105 ? -28.252 -0.152 24.118 1.00 96.06 105 SER A CA 1
ATOM 862 C C . SER A 1 105 ? -28.744 -1.128 25.190 1.00 96.06 105 SER A C 1
ATOM 864 O O . SER A 1 105 ? -29.246 -2.211 24.894 1.00 96.06 105 SER A O 1
ATOM 866 N N . ASP A 1 106 ? -28.702 -0.704 26.456 1.00 95.50 106 ASP A N 1
ATOM 867 C CA . ASP A 1 106 ? -29.202 -1.497 27.589 1.00 95.50 106 ASP A CA 1
ATOM 868 C C . ASP A 1 106 ? -30.664 -1.945 27.415 1.00 95.50 106 ASP A C 1
ATOM 870 O O . ASP A 1 106 ? -31.042 -3.012 27.893 1.00 95.50 106 ASP A O 1
ATOM 874 N N . SER A 1 107 ? -31.488 -1.135 26.738 1.00 96.00 107 SER A N 1
ATOM 875 C CA . SER A 1 107 ? -32.892 -1.476 26.464 1.00 96.00 107 SER A CA 1
ATOM 876 C C . SER A 1 107 ? -33.003 -2.577 25.410 1.00 96.00 107 SER A C 1
ATOM 878 O O . SER A 1 107 ? -33.703 -3.555 25.634 1.00 96.00 107 SER A O 1
ATOM 880 N N . GLU A 1 108 ? -32.249 -2.474 24.312 1.00 93.50 108 GLU A N 1
ATOM 881 C CA . GLU A 1 108 ? -32.219 -3.506 23.266 1.00 93.50 108 GLU A CA 1
ATOM 882 C C . GLU A 1 108 ? -31.645 -4.831 23.783 1.00 93.50 108 GLU A C 1
ATOM 884 O O . GLU A 1 108 ? -32.110 -5.897 23.395 1.00 93.50 108 GLU A O 1
ATOM 889 N N . ILE A 1 109 ? -30.659 -4.776 24.686 1.00 93.75 109 ILE A N 1
ATOM 890 C CA . ILE A 1 109 ? -30.101 -5.967 25.342 1.00 93.75 109 ILE A CA 1
ATOM 891 C C . ILE A 1 109 ? -31.117 -6.592 26.305 1.00 93.75 109 ILE A C 1
ATOM 893 O O . ILE A 1 109 ? -31.154 -7.812 26.441 1.00 93.75 109 ILE A O 1
ATOM 897 N N . ALA A 1 110 ? -31.929 -5.785 26.992 1.00 92.88 110 ALA A N 1
ATOM 898 C CA . ALA A 1 110 ? -32.951 -6.288 27.908 1.00 92.88 110 ALA A CA 1
ATOM 899 C C . ALA A 1 110 ? -34.145 -6.944 27.191 1.00 92.88 110 ALA A C 1
ATOM 901 O O . ALA A 1 110 ? -34.814 -7.780 27.797 1.00 92.88 110 ALA A O 1
ATOM 902 N N . ASP A 1 111 ? -34.398 -6.568 25.935 1.00 91.19 111 ASP A N 1
ATOM 903 C CA . ASP A 1 111 ? -35.485 -7.096 25.102 1.00 91.19 111 ASP A CA 1
ATOM 904 C C . ASP A 1 111 ? -35.130 -8.424 24.385 1.00 91.19 111 ASP A C 1
ATOM 906 O O . ASP A 1 111 ? -36.003 -9.021 23.745 1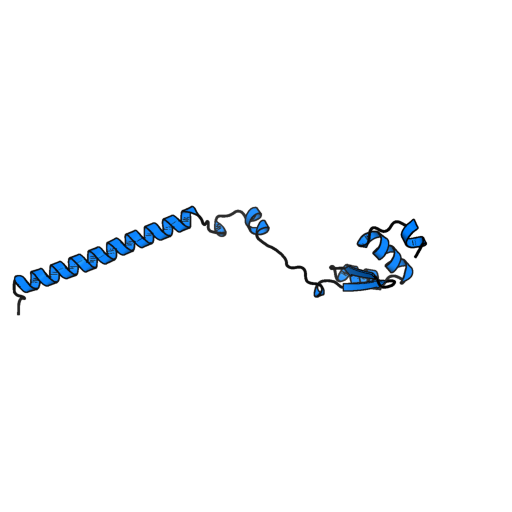.00 91.19 111 ASP A O 1
ATOM 910 N N . LEU A 1 112 ? -33.876 -8.890 24.494 1.00 84.94 112 LEU A N 1
ATOM 911 C CA . LEU A 1 112 ? -33.372 -10.179 23.981 1.00 84.94 112 LEU A CA 1
ATOM 912 C C . LEU A 1 112 ? -33.629 -11.348 24.946 1.00 84.94 112 LEU A C 1
ATOM 914 O O . LEU A 1 112 ? -33.990 -12.436 24.438 1.00 84.94 112 LEU A O 1
#